Protein AF-A0AAW8PZC1-F1 (afdb_mono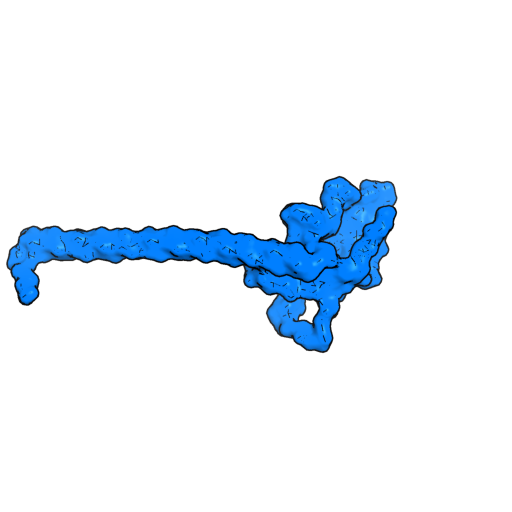mer_lite)

Radius of gyration: 24.62 Å; chains: 1; bounding box: 53×34×74 Å

Structure (mmCIF, N/CA/C/O backbone):
data_AF-A0AAW8PZC1-F1
#
_entry.id   AF-A0AAW8PZC1-F1
#
loop_
_atom_site.group_PDB
_atom_site.id
_atom_site.type_symbol
_atom_site.label_atom_id
_atom_site.label_alt_id
_atom_site.label_comp_id
_atom_site.label_asym_id
_atom_site.label_entity_id
_atom_site.label_seq_id
_atom_site.pdbx_PDB_ins_code
_atom_site.Cartn_x
_atom_site.Cartn_y
_atom_site.Cartn_z
_atom_site.occupancy
_atom_site.B_iso_or_equiv
_atom_site.auth_seq_id
_atom_site.auth_comp_id
_atom_site.auth_asym_id
_atom_site.auth_atom_id
_atom_site.pdbx_PDB_model_num
ATOM 1 N N . MET A 1 1 ? 16.272 10.140 -21.073 1.00 60.94 1 MET A N 1
ATOM 2 C CA . MET A 1 1 ? 16.091 9.868 -19.631 1.00 60.94 1 MET A CA 1
ATOM 3 C C . MET A 1 1 ? 16.457 8.409 -19.375 1.00 60.94 1 MET A C 1
ATOM 5 O O . MET A 1 1 ? 16.197 7.595 -20.254 1.00 60.94 1 MET A O 1
ATOM 9 N N . GLU A 1 2 ? 17.084 8.057 -18.250 1.00 77.19 2 GLU A N 1
ATOM 10 C CA . GLU A 1 2 ? 17.271 6.640 -17.892 1.00 77.19 2 GLU A CA 1
ATOM 11 C C . GLU A 1 2 ? 15.987 6.102 -17.247 1.00 77.19 2 GLU A C 1
ATOM 13 O O . GLU A 1 2 ? 15.506 6.646 -16.255 1.00 77.19 2 GLU A O 1
ATOM 18 N N . HIS A 1 3 ? 15.406 5.054 -17.833 1.00 85.69 3 HIS A N 1
ATOM 19 C CA . HIS A 1 3 ? 14.193 4.420 -17.316 1.00 85.69 3 HIS A CA 1
ATOM 20 C C . HIS A 1 3 ? 14.533 3.385 -16.234 1.00 85.69 3 HIS A C 1
ATOM 22 O O . HIS A 1 3 ? 15.474 2.607 -16.423 1.00 85.69 3 HIS A O 1
ATOM 28 N N . PRO A 1 4 ? 13.761 3.303 -15.132 1.00 87.56 4 PRO A N 1
ATOM 29 C CA . PRO A 1 4 ? 13.981 2.276 -14.122 1.00 87.56 4 PRO A CA 1
ATOM 30 C C . PRO A 1 4 ? 13.727 0.883 -14.705 1.00 87.56 4 PRO A C 1
ATOM 32 O O . PRO A 1 4 ? 12.793 0.676 -15.476 1.00 87.56 4 PRO A O 1
ATOM 35 N N . THR A 1 5 ? 14.548 -0.090 -14.318 1.00 91.69 5 THR A N 1
ATOM 36 C CA . THR A 1 5 ? 14.379 -1.503 -14.704 1.00 91.69 5 THR A CA 1
ATOM 37 C C . THR A 1 5 ? 13.591 -2.296 -13.666 1.00 91.69 5 THR A C 1
ATOM 39 O O . THR A 1 5 ? 12.873 -3.236 -14.008 1.00 91.69 5 THR A O 1
ATOM 42 N N . ILE A 1 6 ? 13.708 -1.909 -12.396 1.00 92.94 6 ILE A N 1
ATOM 43 C CA . ILE A 1 6 ? 13.010 -2.491 -11.251 1.00 92.94 6 ILE A CA 1
ATOM 44 C C . ILE A 1 6 ? 12.438 -1.341 -10.426 1.00 92.94 6 ILE A C 1
ATOM 46 O O . ILE A 1 6 ? 13.072 -0.297 -10.281 1.00 92.94 6 ILE A O 1
ATOM 50 N N . CYS A 1 7 ? 11.245 -1.543 -9.883 1.00 93.69 7 CYS A N 1
ATOM 51 C CA . CYS A 1 7 ? 10.641 -0.655 -8.900 1.00 93.69 7 CYS A CA 1
ATOM 52 C C . CYS A 1 7 ? 9.790 -1.466 -7.915 1.00 93.69 7 CYS A C 1
ATOM 54 O O . CYS A 1 7 ? 9.658 -2.687 -8.025 1.00 93.69 7 CYS A O 1
ATOM 56 N N . PHE A 1 8 ? 9.228 -0.791 -6.922 1.00 95.12 8 PHE A N 1
ATOM 57 C CA . PHE A 1 8 ? 8.433 -1.401 -5.864 1.00 95.12 8 PHE A CA 1
ATOM 58 C C . PHE A 1 8 ? 7.120 -0.639 -5.733 1.00 95.12 8 PHE A C 1
ATOM 60 O O . PHE A 1 8 ? 7.136 0.557 -5.452 1.00 95.12 8 PHE A O 1
ATOM 67 N N . ALA A 1 9 ? 5.990 -1.313 -5.933 1.00 94.00 9 ALA A N 1
ATOM 68 C CA . ALA A 1 9 ? 4.674 -0.729 -5.701 1.00 94.00 9 ALA A CA 1
ATOM 69 C C . ALA A 1 9 ? 4.218 -1.002 -4.267 1.00 94.00 9 ALA A C 1
ATOM 71 O O . ALA A 1 9 ? 4.340 -2.124 -3.774 1.00 94.00 9 ALA A O 1
ATOM 72 N N . VAL A 1 10 ? 3.659 0.008 -3.608 1.00 94.19 10 VAL A N 1
ATOM 73 C CA . VAL A 1 10 ? 3.018 -0.131 -2.298 1.00 94.19 10 VAL A CA 1
ATOM 74 C C . VAL A 1 10 ? 1.505 -0.130 -2.493 1.00 94.19 10 VAL A C 1
ATOM 76 O O . VAL A 1 10 ? 0.920 0.830 -2.988 1.00 94.19 10 VAL A O 1
ATOM 79 N N . THR A 1 11 ? 0.861 -1.235 -2.131 1.00 92.25 11 THR A N 1
ATOM 80 C CA . THR A 1 11 ? -0.598 -1.387 -2.230 1.00 92.25 11 THR A CA 1
ATOM 81 C C . THR A 1 11 ? -1.320 -0.513 -1.199 1.00 92.25 11 THR A C 1
ATOM 83 O O . THR A 1 11 ? -0.745 -0.115 -0.188 1.00 92.25 11 THR A O 1
ATOM 86 N N . GLN A 1 12 ? -2.629 -0.314 -1.377 1.00 87.75 12 GLN A N 1
ATOM 87 C CA . GLN A 1 12 ? -3.497 0.344 -0.384 1.00 87.75 12 GLN A CA 1
ATOM 88 C C . GLN A 1 12 ? -3.507 -0.345 0.998 1.00 87.75 12 GLN A C 1
ATOM 90 O O . GLN A 1 12 ? -3.834 0.274 2.008 1.00 87.75 12 GLN A O 1
ATOM 95 N N . HIS A 1 13 ? -3.149 -1.632 1.057 1.00 89.06 13 HIS A N 1
ATOM 96 C CA . HIS A 1 13 ? -3.029 -2.390 2.304 1.00 89.06 13 HIS A CA 1
ATOM 97 C C . HIS A 1 13 ? -1.587 -2.416 2.837 1.00 89.06 13 HIS A C 1
ATOM 99 O O . HIS A 1 13 ? -1.290 -3.169 3.761 1.00 89.06 13 HIS A O 1
ATOM 105 N N . ASN A 1 14 ? -0.706 -1.570 2.292 1.00 90.31 14 ASN A N 1
ATOM 106 C CA . ASN A 1 14 ? 0.698 -1.416 2.677 1.00 90.31 14 ASN A CA 1
ATOM 107 C C . ASN A 1 14 ? 1.568 -2.658 2.428 1.00 90.31 14 ASN A C 1
ATOM 109 O O . ASN A 1 14 ? 2.659 -2.775 2.982 1.00 90.31 14 ASN A O 1
ATOM 113 N N . GLU A 1 15 ? 1.113 -3.576 1.572 1.00 92.00 15 GLU A N 1
ATOM 114 C CA . GLU A 1 15 ? 1.971 -4.629 1.029 1.00 92.00 15 GLU A CA 1
ATOM 115 C C . GLU A 1 15 ? 2.856 -4.084 -0.089 1.00 92.00 15 GLU A C 1
ATOM 117 O O . GLU A 1 15 ? 2.398 -3.287 -0.909 1.00 92.00 15 GLU A O 1
ATOM 122 N N . ILE A 1 16 ? 4.101 -4.554 -0.139 1.00 94.56 16 ILE A N 1
ATOM 123 C CA . ILE A 1 16 ? 5.082 -4.171 -1.153 1.00 94.56 16 ILE A CA 1
ATOM 124 C C . ILE A 1 16 ? 5.121 -5.251 -2.234 1.00 94.56 16 ILE A C 1
ATOM 126 O O . ILE A 1 16 ? 5.371 -6.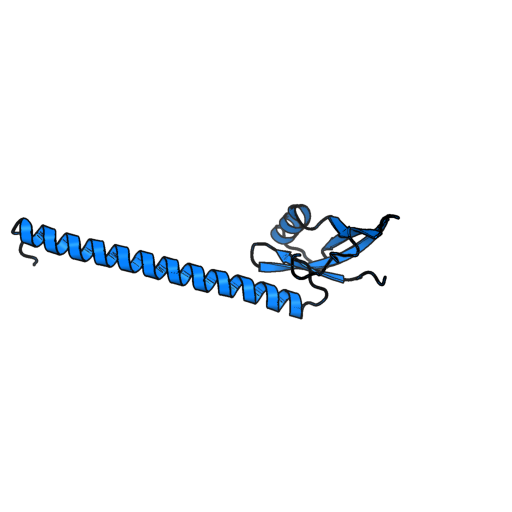421 -1.941 1.00 94.56 16 ILE A O 1
ATOM 130 N N . ILE A 1 17 ? 4.916 -4.851 -3.485 1.00 95.31 17 ILE A N 1
ATOM 131 C CA . ILE A 1 17 ? 5.019 -5.712 -4.661 1.00 95.31 17 ILE A CA 1
ATOM 132 C C . ILE A 1 17 ? 6.285 -5.314 -5.429 1.00 95.31 17 ILE A C 1
ATOM 134 O O . ILE A 1 17 ? 6.356 -4.188 -5.929 1.00 95.31 17 ILE A O 1
ATOM 138 N N . PRO A 1 18 ? 7.294 -6.196 -5.542 1.00 95.81 18 PRO A N 1
ATOM 139 C CA . PRO A 1 18 ? 8.435 -5.944 -6.411 1.00 95.81 18 PRO A CA 1
ATOM 140 C C . PRO A 1 18 ? 7.991 -6.056 -7.871 1.00 95.81 18 PRO A C 1
ATOM 142 O O . PRO A 1 18 ? 7.342 -7.030 -8.257 1.00 95.81 18 PRO A O 1
ATOM 145 N N . LEU A 1 19 ? 8.356 -5.074 -8.686 1.00 95.19 19 LEU A N 1
ATOM 146 C CA . LEU A 1 19 ? 7.975 -4.978 -10.089 1.00 95.19 19 LEU A CA 1
ATOM 147 C C . LEU A 1 19 ? 9.211 -4.868 -10.973 1.00 95.19 19 LEU A C 1
ATOM 149 O O . LEU A 1 19 ? 10.204 -4.229 -10.624 1.00 95.19 19 LEU A O 1
ATOM 153 N N . LYS A 1 20 ? 9.133 -5.488 -12.143 1.00 95.00 20 LYS A N 1
ATOM 154 C CA . LYS A 1 20 ? 10.118 -5.352 -13.211 1.00 95.00 20 LYS A CA 1
ATOM 155 C C . LYS A 1 20 ? 9.472 -4.613 -14.370 1.00 95.00 20 LYS A C 1
ATOM 157 O O . LYS A 1 20 ? 8.371 -4.969 -14.778 1.00 95.00 20 LYS A O 1
ATOM 162 N N . VAL A 1 21 ? 10.162 -3.621 -14.919 1.00 92.38 21 VAL A N 1
ATOM 163 C CA . VAL A 1 21 ? 9.734 -2.958 -16.152 1.00 92.38 21 VAL A CA 1
ATOM 164 C C . VAL A 1 21 ? 10.024 -3.885 -17.323 1.00 92.38 21 VAL A C 1
ATOM 166 O O . VAL A 1 21 ? 11.169 -4.277 -17.556 1.00 92.38 21 VAL A O 1
ATOM 169 N N . THR A 1 22 ? 8.980 -4.253 -18.056 1.00 93.25 22 THR A N 1
ATOM 170 C CA . THR A 1 22 ? 9.082 -5.137 -19.225 1.00 93.25 22 THR A CA 1
ATOM 171 C C . THR A 1 22 ? 9.030 -4.371 -20.530 1.00 93.25 22 THR A C 1
ATOM 173 O O . THR A 1 22 ? 9.655 -4.773 -21.512 1.00 93.25 22 THR A O 1
ATOM 176 N N . LYS A 1 23 ? 8.321 -3.242 -20.543 1.00 91.69 23 LYS A N 1
ATOM 177 C CA . LYS A 1 23 ? 8.213 -2.381 -21.713 1.00 91.69 23 LYS A CA 1
ATOM 178 C C . LYS A 1 23 ? 8.113 -0.925 -21.298 1.00 91.69 23 LYS A C 1
ATOM 180 O O . LYS A 1 23 ? 7.373 -0.579 -20.382 1.00 91.69 23 LYS A O 1
ATOM 185 N N . VAL A 1 24 ? 8.812 -0.079 -22.043 1.00 91.12 24 VAL A N 1
ATOM 186 C CA . VAL A 1 24 ? 8.649 1.371 -22.006 1.00 91.12 24 VAL A CA 1
ATOM 187 C C . VAL A 1 24 ? 8.226 1.816 -23.396 1.00 91.12 24 VAL A C 1
ATOM 189 O O . VAL A 1 24 ? 8.836 1.426 -24.393 1.00 91.12 24 VAL A O 1
ATOM 192 N N . LYS A 1 25 ? 7.151 2.596 -23.477 1.00 90.81 25 LYS A N 1
ATOM 193 C CA . LYS A 1 25 ? 6.738 3.271 -24.704 1.00 90.81 25 LYS A CA 1
ATOM 194 C C . LYS A 1 25 ? 6.891 4.771 -24.508 1.00 90.81 25 LYS A C 1
ATOM 196 O O . LYS A 1 25 ? 6.192 5.346 -23.679 1.00 90.81 25 LYS A O 1
ATOM 201 N N . ASP A 1 26 ? 7.789 5.355 -25.288 1.00 88.38 26 ASP A N 1
ATOM 202 C CA . ASP A 1 26 ? 8.042 6.789 -25.343 1.00 88.38 26 ASP A CA 1
ATOM 203 C C . ASP A 1 26 ? 7.076 7.453 -26.337 1.00 88.38 26 ASP A C 1
ATOM 205 O O . ASP A 1 26 ? 6.882 6.973 -27.463 1.00 88.38 26 ASP A O 1
ATOM 209 N N . TYR A 1 27 ? 6.420 8.515 -25.889 1.00 85.94 27 TYR A N 1
ATOM 210 C CA . TYR A 1 27 ? 5.529 9.342 -26.683 1.00 85.94 27 TYR A CA 1
ATOM 211 C C . TYR A 1 27 ? 6.206 10.691 -26.916 1.00 85.94 27 TYR A C 1
ATOM 213 O O . TYR A 1 27 ? 6.756 11.287 -25.996 1.00 85.94 27 TYR A O 1
ATOM 221 N N . LYS A 1 28 ? 6.090 11.204 -28.147 1.00 77.25 28 LYS A N 1
ATOM 222 C CA . LYS A 1 28 ? 6.753 12.433 -28.630 1.00 77.25 28 LYS A CA 1
ATOM 223 C C . LYS A 1 28 ? 6.489 13.691 -27.788 1.00 77.25 28 LYS A C 1
ATOM 225 O O . LYS A 1 28 ? 7.194 14.677 -27.957 1.00 77.25 28 LYS A O 1
ATOM 230 N N . ASP A 1 29 ? 5.511 13.633 -26.895 1.00 81.75 29 ASP A N 1
ATOM 231 C CA . ASP A 1 29 ? 5.025 14.735 -26.073 1.00 81.75 29 ASP A CA 1
ATOM 232 C C . ASP A 1 29 ? 5.671 14.736 -24.668 1.00 81.75 29 ASP A C 1
ATOM 234 O O . ASP A 1 29 ? 5.141 15.351 -23.747 1.00 81.75 29 ASP A O 1
ATOM 238 N N . GLY A 1 30 ? 6.771 13.996 -24.465 1.00 80.88 30 GLY A N 1
ATOM 239 C CA . GLY A 1 30 ? 7.434 13.874 -23.158 1.00 80.88 30 GLY A CA 1
ATOM 240 C C . GLY A 1 30 ? 6.657 12.992 -22.177 1.00 80.88 30 GLY A C 1
ATOM 241 O O . GLY A 1 30 ? 6.669 13.219 -20.969 1.00 80.88 30 GLY A O 1
ATOM 242 N N . CYS A 1 31 ? 5.925 12.001 -22.692 1.00 87.25 31 CYS A N 1
ATOM 243 C CA . CYS A 1 31 ? 5.154 11.065 -21.880 1.00 87.25 31 CYS A CA 1
ATOM 244 C C . CYS A 1 31 ? 5.640 9.632 -22.080 1.00 87.25 31 CYS A C 1
ATOM 246 O O . CYS A 1 31 ? 6.032 9.231 -23.173 1.00 87.25 31 CYS A O 1
ATOM 248 N N . TYR A 1 32 ? 5.533 8.824 -21.032 1.00 89.38 32 TYR A N 1
ATOM 249 C CA . TYR A 1 32 ? 6.003 7.449 -21.007 1.00 89.38 32 TYR A CA 1
ATOM 250 C C . TYR A 1 32 ? 4.890 6.520 -20.530 1.00 89.38 32 TYR A C 1
ATOM 252 O O . TYR A 1 32 ? 4.218 6.787 -19.533 1.00 89.38 32 TYR A O 1
ATOM 260 N N . ARG A 1 33 ? 4.718 5.383 -21.210 1.00 90.62 33 ARG A N 1
ATOM 261 C CA . ARG A 1 33 ? 3.913 4.267 -20.695 1.00 90.62 33 ARG A CA 1
ATOM 262 C C . ARG A 1 33 ? 4.824 3.125 -20.296 1.00 90.62 33 ARG A C 1
ATOM 264 O O . ARG A 1 33 ? 5.531 2.576 -21.141 1.00 90.62 33 ARG A O 1
ATOM 271 N N . TYR A 1 34 ? 4.750 2.754 -19.030 1.00 90.69 34 TYR A N 1
ATOM 272 C CA . TYR A 1 34 ? 5.432 1.604 -18.470 1.00 90.69 34 TYR A CA 1
ATOM 273 C C . TYR A 1 34 ? 4.470 0.421 -18.403 1.00 90.69 34 TYR A C 1
ATOM 275 O O . TYR A 1 34 ? 3.316 0.565 -17.992 1.00 90.69 34 TYR A O 1
ATOM 283 N N . THR A 1 35 ? 4.963 -0.741 -18.811 1.00 92.38 35 THR A N 1
ATOM 284 C CA . THR A 1 35 ? 4.348 -2.041 -18.539 1.00 92.38 35 THR A CA 1
ATOM 285 C C . THR A 1 35 ? 5.253 -2.790 -17.581 1.00 92.38 35 THR A C 1
ATOM 287 O O . THR A 1 35 ? 6.483 -2.769 -17.731 1.00 92.38 35 THR A O 1
ATOM 290 N N . PHE A 1 36 ? 4.638 -3.437 -16.602 1.00 94.19 36 PHE A N 1
ATOM 291 C CA . PHE A 1 36 ? 5.347 -4.125 -15.539 1.00 94.19 36 PHE A CA 1
ATOM 292 C C . PHE A 1 36 ? 5.099 -5.632 -15.595 1.00 94.19 36 PHE A C 1
ATOM 294 O O . PHE A 1 36 ? 4.323 -6.121 -16.409 1.00 94.19 36 PHE A O 1
ATOM 301 N N . GLU A 1 37 ? 5.800 -6.359 -14.734 1.00 94.62 37 GLU A N 1
ATOM 302 C CA . GLU A 1 37 ? 5.493 -7.720 -14.299 1.00 94.62 37 GLU A CA 1
ATOM 303 C C . GLU A 1 37 ? 5.888 -7.852 -12.823 1.00 94.62 37 GLU A C 1
ATOM 305 O O . GLU A 1 37 ? 6.811 -7.176 -12.354 1.00 94.62 37 GLU A O 1
ATOM 310 N N . ILE A 1 38 ? 5.229 -8.747 -12.082 1.00 95.56 38 ILE A N 1
ATOM 311 C CA . ILE A 1 38 ? 5.616 -9.031 -10.696 1.00 95.56 38 ILE A CA 1
ATOM 312 C C . ILE A 1 38 ? 6.976 -9.736 -10.677 1.00 95.56 38 ILE A C 1
ATOM 314 O O . ILE A 1 38 ? 7.123 -10.860 -11.154 1.00 95.56 38 ILE A O 1
ATOM 318 N N . ASN A 1 39 ? 7.958 -9.108 -10.035 1.00 95.44 39 ASN A N 1
ATOM 319 C CA . ASN A 1 39 ? 9.303 -9.640 -9.853 1.00 95.44 39 ASN A CA 1
ATOM 320 C C . ASN A 1 39 ? 9.408 -10.453 -8.549 1.00 95.44 39 ASN A C 1
ATOM 322 O O . ASN A 1 39 ? 10.160 -10.112 -7.636 1.00 95.44 39 ASN A O 1
ATOM 326 N N . HIS A 1 40 ? 8.603 -11.513 -8.434 1.00 92.81 40 HIS A N 1
ATOM 327 C CA . HIS A 1 40 ? 8.583 -12.405 -7.273 1.00 92.81 40 HIS A CA 1
ATOM 328 C C . HIS A 1 40 ? 8.446 -13.863 -7.727 1.00 92.81 40 HIS A C 1
ATOM 330 O O . HIS A 1 40 ? 7.607 -14.173 -8.566 1.00 92.81 40 HIS A O 1
ATOM 336 N N . SER A 1 41 ? 9.233 -14.781 -7.156 1.00 91.81 41 SER A N 1
ATOM 337 C CA . SER A 1 41 ? 9.295 -16.185 -7.609 1.00 91.81 41 SER A CA 1
ATOM 338 C C . SER A 1 41 ? 8.010 -16.980 -7.350 1.00 91.81 41 SER A C 1
ATOM 340 O O . SER A 1 41 ? 7.687 -17.909 -8.088 1.00 91.81 41 SER A O 1
ATOM 342 N N . LYS A 1 42 ? 7.267 -16.626 -6.297 1.00 93.19 42 LYS A N 1
ATOM 343 C CA . LYS A 1 42 ? 5.980 -17.242 -5.928 1.00 93.19 42 LYS A CA 1
ATOM 344 C C . LYS A 1 42 ? 4.974 -16.166 -5.509 1.00 93.19 42 LYS A C 1
ATOM 346 O O . LYS A 1 42 ? 4.767 -15.974 -4.313 1.00 93.19 42 LYS A O 1
ATOM 351 N N . PRO A 1 43 ? 4.439 -15.368 -6.448 1.00 92.00 43 PRO A N 1
ATOM 352 C CA . PRO A 1 43 ? 3.558 -14.257 -6.106 1.00 92.00 43 PRO A CA 1
ATOM 353 C C . PRO A 1 43 ? 2.247 -14.788 -5.521 1.00 92.00 43 PRO A C 1
ATOM 355 O O . PRO A 1 43 ? 1.645 -15.720 -6.069 1.00 92.00 43 PRO A O 1
ATOM 358 N N . SER A 1 44 ? 1.811 -14.207 -4.402 1.00 91.75 44 SER A N 1
ATOM 359 C CA . SER A 1 44 ? 0.555 -14.597 -3.761 1.00 91.75 44 SER A CA 1
ATOM 360 C C . SER A 1 44 ? -0.641 -14.247 -4.654 1.00 91.75 44 SER A C 1
ATOM 362 O O . SER A 1 44 ? -0.563 -13.371 -5.518 1.00 91.75 44 SER A O 1
ATOM 364 N N . ARG A 1 45 ? -1.785 -14.912 -4.442 1.00 93.00 45 ARG A N 1
ATOM 365 C CA . ARG A 1 45 ? -3.027 -14.572 -5.161 1.00 93.00 45 ARG A CA 1
ATOM 366 C C . ARG A 1 45 ? -3.426 -13.114 -4.931 1.00 93.00 45 ARG A C 1
ATOM 368 O O . ARG A 1 45 ? -3.866 -12.445 -5.854 1.00 93.00 45 ARG A O 1
ATOM 375 N N . TYR A 1 46 ? -3.241 -12.629 -3.709 1.00 90.38 46 TYR A N 1
ATOM 376 C CA . TYR A 1 46 ? -3.537 -11.249 -3.362 1.00 90.38 46 TYR A CA 1
ATOM 377 C C . TYR A 1 46 ? -2.629 -10.259 -4.116 1.00 90.38 46 TYR A C 1
ATOM 379 O O . TYR A 1 46 ? -3.144 -9.317 -4.713 1.00 90.38 46 TYR A O 1
ATOM 387 N N . MET A 1 47 ? -1.315 -10.519 -4.188 1.00 91.62 47 MET A N 1
ATOM 388 C CA . MET A 1 47 ? -0.377 -9.696 -4.967 1.00 91.62 47 MET A CA 1
ATOM 389 C C . MET A 1 47 ? -0.782 -9.603 -6.439 1.00 91.62 47 MET A C 1
ATOM 391 O O . MET A 1 47 ? -0.790 -8.509 -6.992 1.00 91.62 47 MET A O 1
ATOM 395 N N . LYS A 1 48 ? -1.159 -10.732 -7.056 1.00 93.00 48 LYS A N 1
ATOM 396 C CA . LYS A 1 48 ? -1.632 -10.765 -8.451 1.00 93.00 48 LYS A CA 1
ATOM 397 C C . LYS A 1 48 ? -2.865 -9.890 -8.653 1.00 93.00 48 LYS A C 1
ATOM 399 O O . LYS A 1 48 ? -2.858 -9.028 -9.519 1.00 93.00 48 LYS A O 1
ATOM 404 N N . ASN A 1 49 ? -3.864 -10.040 -7.786 1.00 92.12 49 ASN A N 1
ATOM 405 C CA . ASN A 1 49 ? -5.092 -9.254 -7.874 1.00 92.12 49 ASN A CA 1
ATOM 406 C C . ASN A 1 49 ? -4.830 -7.744 -7.713 1.00 92.12 49 ASN A C 1
ATOM 408 O O . ASN A 1 49 ? -5.429 -6.941 -8.418 1.00 92.12 49 ASN A O 1
ATOM 412 N N . GLN A 1 50 ? -3.962 -7.340 -6.775 1.00 90.88 50 GLN A N 1
ATOM 413 C CA . GLN A 1 50 ? -3.623 -5.920 -6.598 1.00 90.88 50 GLN A CA 1
ATOM 414 C C . GLN A 1 50 ? -2.814 -5.376 -7.779 1.00 90.88 50 GLN A C 1
ATOM 416 O O . GLN A 1 50 ? -3.026 -4.241 -8.193 1.00 90.88 50 GLN A O 1
ATOM 421 N N . TYR A 1 51 ? -1.900 -6.184 -8.316 1.00 90.56 51 TYR A N 1
ATOM 422 C CA . TYR A 1 51 ? -1.124 -5.848 -9.500 1.00 90.56 51 TYR A CA 1
ATOM 423 C C . TYR A 1 51 ? -2.020 -5.595 -10.717 1.00 90.56 51 TYR A C 1
ATOM 425 O O . TYR A 1 51 ? -1.951 -4.513 -11.292 1.00 90.56 51 TYR A O 1
ATOM 433 N N . GLU A 1 52 ? -2.904 -6.537 -11.048 1.00 89.75 52 GLU A N 1
ATOM 434 C CA . GLU A 1 52 ? -3.831 -6.431 -12.185 1.00 89.75 52 GLU A CA 1
ATOM 435 C C . GLU A 1 52 ? -4.770 -5.223 -12.048 1.00 89.75 52 GLU A C 1
ATOM 437 O O . GLU A 1 52 ? -5.037 -4.521 -13.015 1.00 89.75 52 GLU A O 1
ATOM 442 N N . ALA A 1 53 ? -5.248 -4.937 -10.834 1.00 85.06 53 ALA A N 1
ATOM 443 C CA . ALA A 1 53 ? -6.199 -3.852 -10.619 1.00 85.06 53 ALA A CA 1
ATOM 444 C C . ALA A 1 53 ? -5.575 -2.445 -10.681 1.00 85.06 53 ALA A C 1
ATOM 446 O O . ALA A 1 53 ? -6.278 -1.492 -11.013 1.00 85.06 53 ALA A O 1
ATOM 447 N N . PHE A 1 54 ? -4.296 -2.288 -10.314 1.00 82.12 54 PHE A N 1
ATOM 448 C CA . PHE A 1 54 ? -3.730 -0.959 -10.035 1.00 82.12 54 PHE A CA 1
ATOM 449 C C . PHE A 1 54 ? -2.350 -0.680 -10.640 1.00 82.12 54 PHE A C 1
ATOM 451 O O . PHE A 1 54 ? -1.953 0.486 -10.697 1.00 82.12 54 PHE A O 1
ATOM 458 N N . PHE A 1 55 ? -1.598 -1.707 -11.044 1.00 84.00 55 PHE A N 1
ATOM 459 C CA . PHE A 1 55 ? -0.168 -1.577 -11.349 1.00 84.00 55 PHE A CA 1
ATOM 460 C C . PHE A 1 55 ? 0.273 -2.240 -12.660 1.00 84.00 55 PHE A C 1
ATOM 462 O O . PHE A 1 55 ? 1.462 -2.184 -12.965 1.00 84.00 55 PHE A O 1
ATOM 469 N N . GLU A 1 56 ? -0.632 -2.862 -13.422 1.00 83.19 56 GLU A N 1
ATOM 470 C CA . GLU A 1 56 ? -0.291 -3.563 -14.669 1.00 83.19 56 GLU A CA 1
ATOM 471 C C . GLU A 1 56 ? 0.315 -2.622 -15.721 1.00 83.19 56 GLU A C 1
ATOM 473 O O . GLU A 1 56 ? 1.335 -2.932 -16.351 1.00 83.19 56 GLU A O 1
ATOM 478 N N . ASP A 1 57 ? -0.263 -1.431 -15.859 1.00 85.12 57 ASP A N 1
ATOM 479 C CA . ASP A 1 57 ? 0.264 -0.374 -16.700 1.00 85.12 57 ASP A CA 1
ATOM 480 C C . ASP A 1 57 ? 0.232 0.993 -16.011 1.00 85.12 57 ASP A C 1
ATOM 482 O O . ASP A 1 57 ? -0.612 1.301 -15.168 1.00 85.12 57 ASP A O 1
ATOM 486 N N . LYS A 1 58 ? 1.205 1.839 -16.356 1.00 87.19 58 LYS A N 1
ATOM 487 C CA . LYS A 1 58 ? 1.263 3.201 -15.827 1.00 87.19 58 LYS A CA 1
ATOM 488 C C . LYS A 1 58 ? 1.698 4.184 -16.894 1.00 87.19 58 LYS A C 1
ATOM 490 O O . LYS A 1 58 ? 2.766 4.045 -17.487 1.00 87.19 58 LYS A O 1
ATOM 495 N N . PHE A 1 59 ? 0.861 5.188 -17.119 1.00 88.56 59 PHE A N 1
ATOM 496 C CA . PHE A 1 59 ? 1.178 6.343 -17.947 1.00 88.56 59 PHE A CA 1
ATOM 497 C C . PHE A 1 59 ? 1.652 7.490 -17.055 1.00 88.56 59 PHE A C 1
ATOM 499 O O . PHE A 1 59 ? 1.001 7.784 -16.050 1.00 88.56 59 PHE A O 1
ATOM 506 N N . VAL A 1 60 ? 2.775 8.108 -17.411 1.00 87.31 60 VAL A N 1
ATOM 507 C CA . VAL A 1 60 ? 3.373 9.233 -16.682 1.00 87.31 60 VAL A CA 1
ATOM 508 C C . VAL A 1 60 ? 3.940 10.263 -17.650 1.00 87.31 60 VAL A C 1
ATOM 510 O O . VAL A 1 60 ? 4.340 9.911 -18.760 1.00 87.31 60 VAL A O 1
ATOM 513 N N . SER A 1 61 ? 3.978 11.524 -17.237 1.00 86.69 61 SER A N 1
ATOM 514 C CA . SER A 1 61 ? 4.670 12.589 -17.964 1.00 86.69 61 SER A CA 1
ATOM 515 C C . SER A 1 61 ? 6.099 12.755 -17.444 1.00 86.69 61 SER A C 1
ATOM 517 O O . SER A 1 61 ? 6.468 12.209 -16.404 1.00 86.69 61 SER A O 1
ATOM 519 N N . GLU A 1 62 ? 6.914 13.519 -18.161 1.00 83.25 62 GLU A N 1
ATOM 520 C CA . GLU A 1 62 ? 8.251 13.913 -17.711 1.00 83.25 62 GLU A CA 1
ATOM 521 C C . GLU A 1 62 ? 8.211 14.765 -16.429 1.00 83.25 62 GLU A C 1
ATOM 523 O O . GLU A 1 62 ? 9.072 14.611 -15.565 1.00 83.25 62 GLU A O 1
ATOM 528 N N . GLU A 1 63 ? 7.179 15.599 -16.262 1.00 84.12 63 GLU A N 1
ATOM 529 C CA . GLU A 1 63 ? 6.982 16.454 -15.078 1.00 84.12 63 GLU A CA 1
ATOM 530 C C . GLU A 1 63 ? 6.551 15.677 -13.821 1.00 84.12 63 GLU A C 1
ATOM 532 O O . GLU A 1 63 ? 6.803 16.123 -12.704 1.00 84.12 63 GLU A O 1
ATOM 537 N N . ALA A 1 64 ? 5.912 14.515 -13.992 1.00 81.31 64 ALA A N 1
ATOM 538 C CA . ALA A 1 64 ? 5.410 13.668 -12.911 1.00 81.31 64 ALA A CA 1
ATOM 539 C C . ALA A 1 64 ? 5.961 12.241 -13.075 1.00 81.31 64 ALA A C 1
ATOM 541 O O . ALA A 1 64 ? 5.269 11.365 -13.606 1.00 81.31 64 ALA A O 1
ATOM 542 N N . PRO A 1 65 ? 7.229 11.999 -12.695 1.00 82.31 65 PRO A N 1
ATOM 543 C CA . PRO A 1 65 ? 7.904 10.739 -12.968 1.00 82.31 65 PRO A CA 1
ATOM 544 C C . PRO A 1 65 ? 7.248 9.565 -12.234 1.00 82.31 65 PRO A C 1
ATOM 546 O O . PRO A 1 65 ? 6.609 9.718 -11.198 1.00 82.31 65 PRO A O 1
ATOM 549 N N . LEU A 1 66 ? 7.483 8.349 -12.741 1.00 84.75 66 LEU A N 1
ATOM 550 C CA . LEU A 1 66 ? 6.899 7.106 -12.219 1.00 84.75 66 LEU A CA 1
ATOM 551 C C . LEU A 1 66 ? 7.008 6.930 -10.699 1.00 84.75 66 LEU A C 1
ATOM 553 O O . LEU A 1 66 ? 6.124 6.313 -10.116 1.00 84.75 66 LEU A O 1
ATOM 557 N N . CYS A 1 67 ? 8.082 7.423 -10.087 1.00 83.88 67 CYS A N 1
ATOM 558 C CA . CYS A 1 67 ? 8.374 7.265 -8.664 1.00 83.88 67 CYS A CA 1
ATOM 559 C C . CYS A 1 67 ? 8.405 8.607 -7.919 1.00 83.88 67 CYS A C 1
ATOM 561 O O . CYS A 1 67 ? 9.232 8.797 -7.028 1.00 83.88 67 CYS A O 1
ATOM 563 N N . ASP A 1 68 ? 7.544 9.546 -8.309 1.00 84.06 68 ASP A N 1
ATOM 564 C CA . ASP A 1 68 ? 7.328 10.781 -7.557 1.00 84.06 68 ASP A CA 1
ATOM 565 C C . ASP A 1 68 ? 6.699 10.529 -6.164 1.00 84.06 68 ASP A C 1
ATOM 567 O O . ASP A 1 68 ? 6.393 9.404 -5.753 1.00 84.06 68 ASP A O 1
ATOM 571 N N . GLU A 1 69 ? 6.492 11.603 -5.404 1.00 80.62 69 GLU A N 1
ATOM 572 C CA . GLU A 1 69 ? 5.913 11.515 -4.062 1.00 80.62 69 GLU A CA 1
ATOM 573 C C . GLU A 1 69 ? 4.412 11.168 -4.040 1.00 80.62 69 GLU A C 1
ATOM 575 O O . GLU A 1 69 ? 3.923 10.660 -3.025 1.00 80.62 69 GLU A O 1
ATOM 580 N N . PHE A 1 70 ? 3.696 11.397 -5.146 1.00 82.19 70 PHE A N 1
ATOM 581 C CA . PHE A 1 70 ? 2.242 11.227 -5.266 1.00 82.19 70 PHE A CA 1
ATOM 582 C C . PHE A 1 70 ? 1.838 9.838 -5.765 1.00 82.19 70 PHE A C 1
ATOM 584 O O . PHE A 1 70 ? 0.681 9.429 -5.642 1.00 82.19 70 PHE A O 1
ATOM 591 N N . THR A 1 71 ? 2.785 9.096 -6.323 1.00 85.81 71 THR A N 1
ATOM 592 C CA . THR A 1 71 ? 2.588 7.734 -6.798 1.00 85.81 71 THR A CA 1
ATOM 593 C C . THR A 1 71 ? 2.922 6.703 -5.716 1.00 85.81 71 THR A C 1
ATOM 595 O O . THR A 1 71 ? 3.693 6.968 -4.791 1.00 85.81 71 THR A O 1
ATOM 598 N N . PRO A 1 72 ? 2.369 5.482 -5.822 1.00 89.81 72 PRO A N 1
ATOM 599 C CA . PRO A 1 72 ? 2.689 4.374 -4.922 1.00 89.81 72 PRO A CA 1
ATOM 600 C C . PRO A 1 72 ? 3.974 3.613 -5.303 1.00 89.81 72 PRO A C 1
ATOM 602 O O . PRO A 1 72 ? 4.258 2.580 -4.699 1.00 89.81 72 PRO A O 1
ATOM 605 N N . PHE A 1 73 ? 4.736 4.065 -6.305 1.00 92.06 73 PHE A N 1
ATOM 606 C CA . PHE A 1 73 ? 5.939 3.377 -6.784 1.00 92.06 73 PHE A CA 1
ATOM 607 C C . PHE A 1 73 ? 7.208 3.979 -6.182 1.00 92.06 73 PHE A C 1
ATOM 609 O O . PHE A 1 73 ? 7.338 5.197 -6.075 1.00 92.06 73 PHE A O 1
ATOM 616 N N . ARG A 1 74 ? 8.179 3.138 -5.829 1.00 93.62 74 ARG A N 1
ATOM 617 C CA . ARG A 1 74 ? 9.494 3.550 -5.322 1.00 93.62 74 ARG A CA 1
ATOM 618 C C . ARG A 1 74 ? 10.620 2.859 -6.079 1.00 93.62 74 ARG A C 1
ATOM 620 O O . ARG A 1 74 ? 10.455 1.725 -6.533 1.00 93.62 74 ARG A O 1
ATOM 627 N N . LEU A 1 75 ? 11.755 3.543 -6.218 1.00 92.38 75 LEU A N 1
ATOM 628 C CA . LEU A 1 75 ? 12.922 3.020 -6.936 1.00 92.38 75 LEU A CA 1
ATOM 629 C C . LEU A 1 75 ? 13.661 1.980 -6.095 1.00 92.38 75 LEU A C 1
ATOM 631 O O . LEU A 1 75 ? 14.207 1.016 -6.633 1.00 92.38 75 LEU A O 1
ATOM 635 N N . THR A 1 76 ? 13.643 2.142 -4.772 1.00 93.62 76 THR A N 1
ATOM 636 C CA . THR A 1 76 ? 14.318 1.235 -3.843 1.00 93.62 76 THR A CA 1
ATOM 637 C C . THR A 1 76 ? 13.346 0.542 -2.892 1.00 93.62 76 THR A C 1
ATOM 639 O O . THR A 1 76 ? 12.276 1.051 -2.551 1.00 93.62 76 THR A O 1
ATOM 642 N N . LEU A 1 77 ? 13.755 -0.632 -2.404 1.00 94.81 77 LEU A N 1
ATOM 643 C CA . LEU A 1 77 ? 13.004 -1.363 -1.385 1.00 94.81 77 LEU A CA 1
ATOM 644 C C . LEU A 1 77 ? 12.901 -0.560 -0.079 1.00 94.81 77 LEU A C 1
ATOM 646 O O . LEU A 1 77 ? 11.863 -0.589 0.575 1.00 94.81 77 LEU A O 1
ATOM 650 N N . ASN A 1 78 ? 13.954 0.172 0.293 1.00 96.75 78 ASN A N 1
ATOM 651 C CA . ASN A 1 78 ? 13.968 0.967 1.521 1.00 96.75 78 ASN A CA 1
ATOM 652 C C . ASN A 1 78 ? 12.917 2.078 1.482 1.00 96.75 78 ASN A C 1
ATOM 654 O O . ASN A 1 78 ? 12.136 2.196 2.421 1.00 96.75 78 ASN A O 1
ATOM 658 N N . GLU A 1 79 ? 12.827 2.820 0.379 1.00 94.69 79 GLU A N 1
ATOM 659 C CA . GLU A 1 79 ? 11.794 3.846 0.198 1.00 94.69 79 GLU A CA 1
ATOM 660 C C . GLU A 1 79 ? 10.378 3.248 0.242 1.00 94.69 79 GLU A C 1
ATOM 662 O O . GLU A 1 79 ? 9.467 3.836 0.829 1.00 94.69 79 GLU A O 1
ATOM 667 N N . ALA A 1 80 ? 10.175 2.060 -0.344 1.00 95.19 80 ALA A N 1
ATOM 668 C CA . ALA A 1 80 ? 8.891 1.360 -0.275 1.00 95.19 80 ALA A CA 1
ATOM 669 C C . ALA A 1 80 ? 8.539 0.948 1.165 1.00 95.19 80 ALA A C 1
ATOM 671 O O . ALA A 1 80 ? 7.397 1.113 1.598 1.00 95.19 80 ALA A O 1
ATOM 672 N N . ILE A 1 81 ? 9.523 0.460 1.928 1.00 96.69 81 ILE A N 1
ATOM 673 C CA . ILE A 1 81 ? 9.373 0.128 3.352 1.00 96.69 81 ILE A CA 1
ATOM 674 C C . ILE A 1 81 ? 9.035 1.377 4.168 1.00 96.69 81 ILE A C 1
ATOM 676 O O . ILE A 1 81 ? 8.163 1.323 5.037 1.00 96.69 81 ILE A O 1
ATOM 680 N N . GLU A 1 82 ? 9.712 2.496 3.919 1.00 95.69 82 GLU A N 1
ATOM 681 C CA . GLU A 1 82 ? 9.445 3.757 4.609 1.00 95.69 82 GLU A CA 1
ATOM 682 C C . GLU A 1 82 ? 8.035 4.272 4.325 1.00 95.69 82 GLU A C 1
ATOM 684 O O . GLU A 1 82 ? 7.329 4.651 5.265 1.00 95.69 82 GLU A O 1
ATOM 689 N N . LEU A 1 83 ? 7.584 4.207 3.068 1.00 94.62 83 LEU A N 1
ATOM 690 C CA . LEU A 1 83 ? 6.216 4.563 2.698 1.00 94.62 83 LEU A CA 1
ATOM 691 C C . LEU A 1 83 ? 5.191 3.664 3.402 1.00 94.62 83 LEU A C 1
ATOM 693 O O . LEU A 1 83 ? 4.289 4.172 4.067 1.00 94.62 83 LEU A O 1
ATOM 697 N N . ALA A 1 84 ? 5.359 2.341 3.327 1.00 95.44 84 ALA A N 1
ATOM 698 C CA . ALA A 1 84 ? 4.456 1.391 3.977 1.00 95.44 84 ALA A CA 1
ATOM 699 C C . ALA A 1 84 ? 4.379 1.629 5.497 1.00 95.44 84 ALA A C 1
ATOM 701 O O . ALA A 1 84 ? 3.293 1.663 6.078 1.00 95.44 84 AL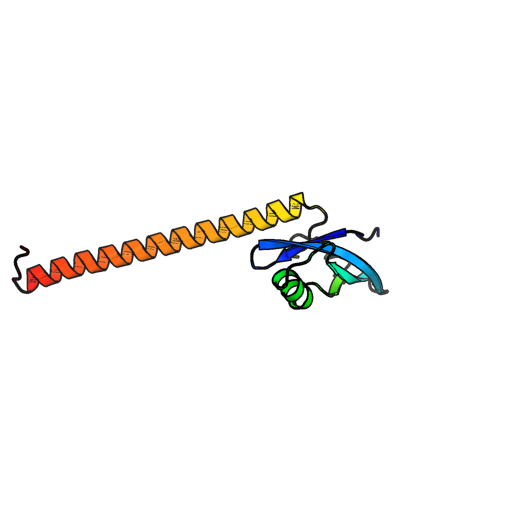A A O 1
ATOM 702 N N . LYS A 1 85 ? 5.523 1.874 6.152 1.00 96.12 85 LYS A N 1
ATOM 703 C CA . LYS A 1 85 ? 5.576 2.220 7.583 1.00 96.12 85 LYS A CA 1
ATOM 704 C C . LYS A 1 85 ? 4.872 3.541 7.886 1.00 96.12 85 LYS A C 1
ATOM 706 O O . LYS A 1 85 ? 4.184 3.631 8.902 1.00 96.12 85 LYS A O 1
ATOM 711 N N . LYS A 1 86 ? 5.049 4.564 7.047 1.00 94.62 86 LYS A N 1
ATOM 712 C CA . LYS A 1 86 ? 4.397 5.873 7.209 1.00 94.62 86 LYS A CA 1
ATOM 713 C C . LYS A 1 86 ? 2.875 5.729 7.183 1.00 94.62 86 LYS A C 1
ATOM 715 O O . LYS A 1 86 ? 2.206 6.251 8.073 1.00 94.62 86 LYS A O 1
ATOM 720 N N . GLU A 1 87 ? 2.340 4.989 6.218 1.00 93.75 87 GLU A N 1
ATOM 721 C CA . GLU A 1 87 ? 0.895 4.766 6.092 1.00 93.75 87 GLU A CA 1
ATOM 722 C C . GLU A 1 87 ? 0.336 3.888 7.221 1.00 93.75 87 GLU A C 1
ATOM 724 O O . GLU A 1 87 ? -0.718 4.195 7.784 1.00 93.75 87 GLU A O 1
ATOM 729 N N . LEU A 1 88 ? 1.074 2.860 7.653 1.00 94.81 88 LEU A N 1
ATOM 730 C CA . LEU A 1 88 ? 0.696 2.057 8.822 1.00 94.81 88 LEU A CA 1
ATOM 731 C C . LEU A 1 88 ? 0.649 2.887 10.111 1.00 94.81 88 LEU A C 1
ATOM 733 O O . LEU A 1 88 ? -0.310 2.759 10.869 1.00 94.81 88 LEU A O 1
ATOM 737 N N . LYS A 1 89 ? 1.616 3.784 10.337 1.00 95.75 89 LYS A N 1
ATOM 738 C CA . LYS A 1 89 ? 1.613 4.695 11.497 1.00 95.75 89 LYS A CA 1
ATOM 739 C C . LYS A 1 89 ? 0.439 5.674 1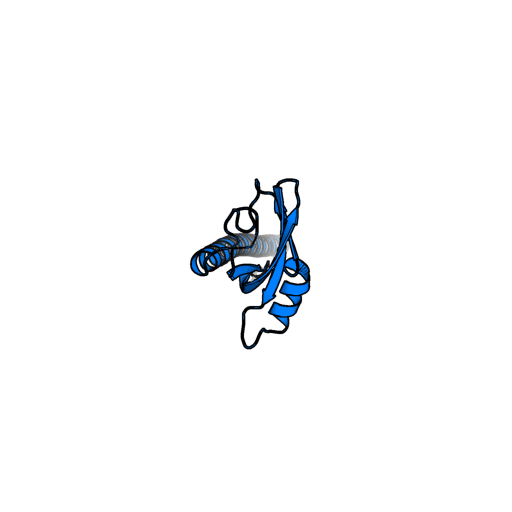1.474 1.00 95.75 89 LYS A C 1
ATOM 741 O O . LYS A 1 89 ? -0.160 5.943 12.512 1.00 95.75 89 LYS A O 1
ATOM 746 N N . LYS A 1 90 ? 0.070 6.198 10.298 1.00 93.69 90 LYS A N 1
ATOM 747 C CA . LYS A 1 90 ? -1.142 7.027 10.158 1.00 93.69 90 LYS A CA 1
ATOM 748 C C . LYS A 1 90 ? -2.398 6.237 10.527 1.00 93.69 90 LYS A C 1
ATOM 750 O O . LYS A 1 90 ? -3.253 6.745 11.252 1.00 93.69 90 LYS A O 1
ATOM 755 N N . LYS A 1 91 ? -2.497 4.988 10.057 1.00 93.88 91 LYS A N 1
ATOM 756 C CA . LYS A 1 91 ? -3.615 4.093 10.382 1.00 93.88 91 LYS A CA 1
ATOM 757 C C . LYS A 1 91 ? -3.668 3.781 11.877 1.00 93.88 91 LYS A C 1
ATOM 759 O O . LYS A 1 91 ? -4.742 3.843 12.462 1.00 93.88 91 LYS A O 1
ATOM 764 N N . GLU A 1 92 ? -2.525 3.499 12.496 1.00 95.56 92 GLU A N 1
ATOM 765 C CA . GLU A 1 92 ? -2.401 3.291 13.942 1.00 95.56 92 GLU A CA 1
ATOM 766 C C . GLU A 1 92 ? -2.929 4.497 14.730 1.00 95.56 92 GLU A C 1
ATOM 768 O O . GLU A 1 92 ? -3.804 4.335 15.579 1.00 95.56 92 GLU A O 1
ATOM 773 N N . ALA A 1 93 ? -2.484 5.712 14.397 1.00 95.69 93 ALA A N 1
ATOM 774 C CA . ALA A 1 93 ? -2.952 6.931 15.056 1.00 95.69 93 ALA A CA 1
ATOM 775 C C . ALA A 1 93 ? -4.474 7.130 14.913 1.00 95.69 93 ALA A C 1
ATOM 777 O O . ALA A 1 93 ? -5.156 7.467 15.884 1.00 95.69 93 ALA A O 1
ATOM 778 N N . SER A 1 94 ? -5.024 6.871 13.721 1.00 95.81 94 SER A N 1
ATOM 779 C CA . SER A 1 94 ? -6.469 6.935 13.475 1.00 95.81 94 SER A CA 1
ATOM 780 C C . SER A 1 94 ? -7.247 5.914 14.315 1.00 95.81 94 SER A C 1
ATOM 782 O O . SER A 1 94 ? -8.241 6.272 14.949 1.00 95.81 94 SER A O 1
ATOM 784 N N . LEU A 1 95 ? -6.768 4.668 14.386 1.00 96.25 95 LEU A N 1
ATOM 785 C CA . LEU A 1 95 ? -7.387 3.613 15.193 1.00 96.25 95 LEU A CA 1
ATOM 786 C C . LEU A 1 95 ? -7.351 3.935 16.692 1.00 96.25 95 LEU A C 1
ATOM 788 O O . LEU A 1 95 ? -8.334 3.696 17.391 1.00 96.25 95 LEU A O 1
ATOM 792 N N . ILE A 1 96 ? -6.259 4.521 17.189 1.00 97.19 96 ILE A N 1
ATOM 793 C CA . ILE A 1 96 ? -6.161 4.974 18.585 1.00 97.19 96 ILE A CA 1
ATOM 794 C C . ILE A 1 96 ? -7.206 6.061 18.876 1.00 97.19 96 ILE A C 1
ATOM 796 O O . ILE A 1 96 ? -7.867 6.009 19.915 1.00 97.19 96 ILE A O 1
ATOM 800 N N . SER A 1 97 ? -7.407 7.010 17.956 1.00 96.12 97 SER A N 1
ATOM 801 C CA . SER A 1 97 ? -8.451 8.036 18.093 1.00 96.12 97 SER A CA 1
ATOM 802 C C . SER A 1 97 ? -9.845 7.411 18.189 1.00 96.12 97 SER A C 1
ATOM 804 O O . SER A 1 97 ? -10.592 7.702 19.122 1.00 96.12 97 SER A O 1
ATOM 806 N N . GLN A 1 98 ? -10.167 6.479 17.286 1.00 97.06 98 GLN A N 1
ATOM 807 C CA . GLN A 1 98 ? -11.449 5.763 17.287 1.00 97.06 98 GLN A CA 1
ATOM 808 C C . GLN A 1 98 ? -11.661 4.937 18.566 1.00 97.06 98 GLN A C 1
ATOM 810 O O . GLN A 1 98 ? -12.769 4.887 19.108 1.00 97.06 98 GLN A O 1
ATOM 815 N N . LEU A 1 99 ? -10.602 4.307 19.085 1.00 97.38 99 LEU A N 1
ATOM 816 C CA . LEU A 1 99 ? -10.649 3.576 20.350 1.00 97.38 99 LEU A CA 1
ATOM 817 C C . LEU A 1 99 ? -10.976 4.510 21.522 1.00 97.38 99 LEU A C 1
ATOM 819 O O . LEU A 1 99 ? -11.800 4.167 22.370 1.00 97.38 99 LEU A O 1
ATOM 823 N N . ASN A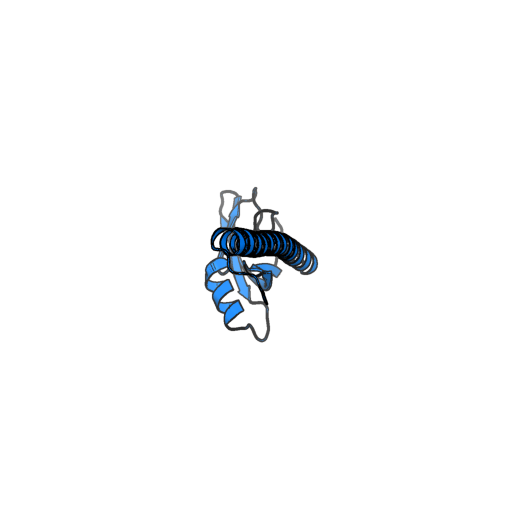 1 100 ? -10.363 5.692 21.561 1.00 97.06 100 ASN A N 1
ATOM 824 C CA . ASN A 1 100 ? -10.618 6.680 22.607 1.00 97.06 100 ASN A CA 1
ATOM 825 C C . ASN A 1 100 ? -12.050 7.228 22.534 1.00 97.06 100 ASN A C 1
ATOM 827 O O . ASN A 1 100 ? -12.725 7.308 23.559 1.00 97.06 100 ASN A O 1
ATOM 831 N N . GLU A 1 101 ? -12.55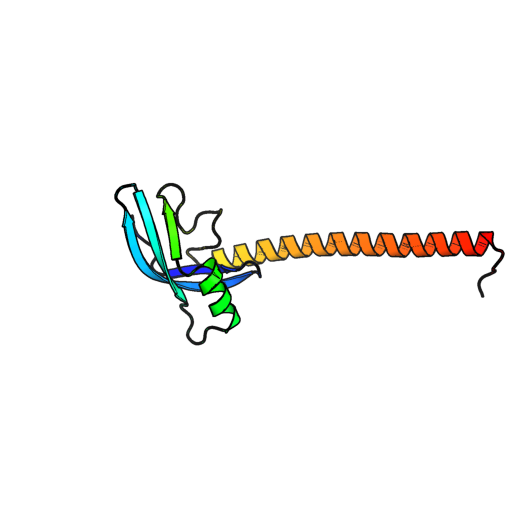7 7.524 21.336 1.00 97.31 101 GLU A N 1
ATOM 832 C CA . GLU A 1 101 ? -13.961 7.909 21.143 1.00 97.31 101 GLU A CA 1
ATOM 833 C C . GLU A 1 101 ? -14.926 6.823 21.626 1.00 97.31 101 GLU A C 1
ATOM 835 O O . GLU A 1 101 ? -15.911 7.112 22.308 1.00 97.31 101 GLU A O 1
ATOM 840 N N . THR A 1 102 ? -14.624 5.561 21.317 1.00 97.06 102 THR A N 1
ATOM 841 C CA . THR A 1 102 ? -15.433 4.417 21.751 1.00 97.06 102 THR A CA 1
ATOM 842 C C . THR A 1 102 ? -15.441 4.291 23.274 1.00 97.06 102 THR A C 1
ATOM 844 O O . THR A 1 102 ? -16.507 4.134 23.867 1.00 97.06 102 THR A O 1
ATOM 847 N N . ARG A 1 103 ? -14.282 4.436 23.928 1.00 97.19 103 ARG A N 1
ATOM 848 C CA . ARG A 1 103 ? -14.176 4.438 25.399 1.00 97.19 103 ARG A CA 1
ATOM 849 C C . ARG A 1 103 ? -14.982 5.569 26.034 1.00 97.19 103 ARG A C 1
ATOM 851 O O . ARG A 1 103 ? -15.706 5.330 26.993 1.00 97.19 103 ARG A O 1
ATOM 858 N N . ASN A 1 104 ? -14.927 6.772 25.465 1.00 97.19 104 ASN A N 1
ATOM 859 C CA . ASN A 1 104 ? -15.711 7.907 25.955 1.00 97.19 104 ASN A CA 1
ATOM 860 C C . ASN A 1 104 ? -17.222 7.649 25.852 1.00 97.19 104 ASN A C 1
ATOM 862 O O . ASN A 1 104 ? -17.973 8.023 26.752 1.00 97.19 104 ASN A O 1
ATOM 866 N N . ARG A 1 105 ? -17.674 6.983 24.781 1.00 96.62 105 ARG A N 1
ATOM 867 C CA . ARG A 1 105 ? -19.083 6.585 24.631 1.00 96.62 105 ARG A CA 1
ATOM 868 C C . ARG A 1 105 ? -19.506 5.553 25.674 1.00 96.62 105 ARG A C 1
ATOM 870 O O . ARG A 1 105 ? -20.588 5.710 26.225 1.00 96.62 105 ARG A O 1
ATOM 877 N N . ILE A 1 106 ? -18.667 4.554 25.961 1.00 96.38 106 ILE A N 1
ATOM 878 C CA . ILE A 1 106 ? -18.925 3.560 27.020 1.00 96.38 106 ILE A CA 1
ATOM 879 C C . ILE A 1 106 ? -19.089 4.269 28.366 1.00 96.38 106 ILE A C 1
ATOM 881 O O . ILE A 1 106 ? -20.148 4.163 28.975 1.00 96.38 106 ILE A O 1
ATOM 885 N N . ASN A 1 107 ? -18.117 5.100 28.754 1.00 95.31 107 ASN A N 1
ATOM 886 C CA . ASN A 1 107 ? -18.179 5.840 30.016 1.00 95.31 107 ASN A CA 1
ATOM 887 C C . ASN A 1 107 ? -19.432 6.727 30.102 1.00 95.31 107 ASN A C 1
ATOM 889 O O . ASN A 1 107 ? -20.069 6.797 31.145 1.00 95.31 107 ASN A O 1
ATOM 893 N N . SER A 1 108 ? -19.823 7.384 29.002 1.00 95.38 108 SER A N 1
ATOM 894 C CA . SER A 1 108 ? -21.045 8.195 28.974 1.00 95.38 108 SER A CA 1
ATOM 895 C C . SER A 1 108 ? -22.315 7.365 29.171 1.00 95.38 108 SER A C 1
ATOM 897 O O . SER A 1 108 ? -23.260 7.860 29.785 1.00 95.38 108 SER A O 1
ATOM 899 N N . VAL A 1 109 ? -22.365 6.140 28.641 1.00 95.38 109 VAL A N 1
ATOM 900 C CA . VAL A 1 109 ? -23.484 5.219 28.874 1.00 95.38 109 VAL A CA 1
ATOM 901 C C . VAL A 1 109 ? -23.509 4.781 30.334 1.00 95.38 109 VAL A C 1
ATOM 903 O O . VAL A 1 109 ? -24.577 4.841 30.937 1.00 95.38 109 VAL A O 1
ATOM 906 N N . ASP A 1 110 ? -22.360 4.432 30.916 1.00 92.94 110 ASP A N 1
ATOM 907 C CA . ASP A 1 110 ? -22.263 4.032 32.325 1.00 92.94 110 ASP A CA 1
ATOM 908 C C . ASP A 1 110 ? -22.723 5.159 33.262 1.00 92.94 110 ASP A C 1
ATOM 910 O O . ASP A 1 110 ? -23.543 4.930 34.151 1.00 92.94 110 ASP A O 1
ATOM 914 N N . THR A 1 111 ? -22.281 6.400 33.021 1.00 92.62 111 THR A N 1
ATOM 915 C CA . THR A 1 111 ? -22.736 7.571 33.790 1.00 92.62 111 THR A CA 1
ATOM 916 C C . THR A 1 111 ? -24.246 7.776 33.671 1.00 92.62 111 THR A C 1
ATOM 918 O O . THR A 1 111 ? -24.920 7.934 34.683 1.00 92.62 111 THR A O 1
ATOM 921 N N . LYS A 1 112 ? -24.807 7.702 32.458 1.00 93.62 112 LYS A N 1
ATOM 922 C CA . LYS A 1 112 ? -26.261 7.834 32.257 1.00 93.62 112 LYS A CA 1
ATOM 923 C C . LYS A 1 112 ? -27.048 6.702 32.911 1.00 93.62 112 LYS A C 1
ATOM 925 O O . LYS A 1 112 ? -28.152 6.930 33.392 1.00 93.62 112 LYS A O 1
ATOM 930 N N . ALA A 1 113 ? -26.513 5.483 32.906 1.00 92.00 113 ALA A N 1
ATOM 931 C CA . ALA A 1 113 ? -27.143 4.343 33.558 1.00 92.00 113 ALA A CA 1
ATOM 932 C C . ALA A 1 113 ? -27.199 4.537 35.080 1.00 92.00 113 ALA A C 1
ATOM 934 O O . ALA A 1 113 ? -28.233 4.250 35.680 1.00 92.00 113 ALA A O 1
ATOM 935 N N . LEU A 1 114 ? -26.130 5.074 35.682 1.00 89.00 114 LEU A N 1
ATOM 936 C CA . LEU A 1 114 ? -26.098 5.450 37.098 1.00 89.00 114 LEU A CA 1
ATOM 937 C C . LEU A 1 114 ? -27.124 6.545 37.414 1.00 89.00 114 LEU A C 1
ATOM 939 O O . LEU A 1 114 ? -27.965 6.344 38.286 1.00 89.00 114 LEU A O 1
ATOM 943 N N . GLU A 1 115 ? -27.125 7.645 36.654 1.00 89.94 115 GLU A N 1
ATOM 944 C CA . GLU A 1 115 ? -28.087 8.748 36.822 1.00 89.94 115 GLU A CA 1
ATOM 945 C C . GLU A 1 115 ? -29.544 8.264 36.718 1.00 89.94 115 GLU A C 1
ATOM 947 O O . GLU A 1 115 ? -30.409 8.670 37.495 1.00 89.94 115 GLU A O 1
ATOM 952 N N . LEU A 1 116 ? -29.833 7.368 35.769 1.00 90.31 116 LEU A N 1
ATOM 953 C CA . LEU A 1 116 ? -31.167 6.791 35.603 1.00 90.31 116 LEU A CA 1
ATOM 954 C C . LEU A 1 116 ? -31.542 5.855 36.751 1.00 90.31 116 LEU A C 1
ATOM 956 O O . LEU A 1 116 ? -32.682 5.916 37.205 1.00 90.31 116 LEU A O 1
ATOM 960 N N . ALA A 1 117 ? -30.617 5.007 37.213 1.00 86.50 117 ALA A N 1
ATOM 961 C CA . ALA A 1 117 ? -30.846 4.112 38.347 1.00 86.50 117 ALA A CA 1
ATOM 962 C C . ALA A 1 117 ? -31.168 4.901 39.627 1.00 86.50 117 ALA A C 1
ATOM 964 O O . ALA A 1 117 ? -32.132 4.571 40.322 1.00 86.50 117 ALA A O 1
ATOM 965 N N . GLU A 1 118 ? -30.430 5.988 39.876 1.00 86.31 118 GLU A N 1
ATOM 966 C CA . GLU A 1 118 ? -30.701 6.927 40.968 1.00 86.31 118 GLU A CA 1
ATOM 967 C C . GLU A 1 118 ? -32.082 7.585 40.821 1.00 86.31 118 GLU A C 1
ATOM 969 O O . GLU A 1 118 ? -32.860 7.611 41.777 1.00 86.31 118 GLU A O 1
ATOM 974 N N . ALA A 1 119 ? -32.436 8.052 39.619 1.00 86.38 119 ALA A N 1
ATOM 975 C CA . ALA A 1 119 ? -33.710 8.729 39.364 1.00 86.38 119 ALA A CA 1
ATOM 976 C C . ALA A 1 119 ? -34.949 7.835 39.569 1.00 86.38 119 ALA A C 1
ATOM 978 O O . ALA A 1 119 ? -36.015 8.342 39.922 1.00 86.38 119 ALA A O 1
ATOM 979 N N . ILE A 1 120 ? -34.828 6.520 39.357 1.00 90.38 120 ILE A N 1
ATOM 980 C CA . ILE A 1 120 ? -35.929 5.553 39.534 1.00 90.38 120 ILE A CA 1
ATOM 981 C C . ILE A 1 120 ? -35.883 4.811 40.876 1.00 90.38 120 ILE A C 1
ATOM 983 O O . ILE A 1 120 ? -36.675 3.893 41.093 1.00 90.38 120 ILE A O 1
ATOM 987 N N . GLY A 1 121 ? -34.983 5.203 41.785 1.00 78.00 121 GLY A N 1
ATOM 988 C CA . GLY A 1 121 ? -34.896 4.630 43.130 1.00 78.00 121 GLY A CA 1
ATOM 989 C C . GLY A 1 121 ? -34.434 3.171 43.160 1.00 78.00 121 GLY A C 1
ATOM 990 O O . GLY A 1 121 ? -34.714 2.464 44.128 1.00 78.00 121 GLY A O 1
ATOM 991 N N . LEU A 1 122 ? -33.740 2.710 42.114 1.00 75.00 122 LEU A N 1
ATOM 992 C CA . LEU A 1 122 ? -33.048 1.426 42.141 1.00 75.00 122 LEU A CA 1
ATOM 993 C C . LEU A 1 122 ? -31.721 1.620 42.879 1.00 75.00 122 LEU A C 1
ATOM 995 O O . LEU A 1 122 ? -30.733 2.061 42.295 1.00 75.00 122 LEU A O 1
ATOM 999 N N . SER A 1 123 ? -31.685 1.288 44.169 1.00 59.25 123 SER A N 1
ATOM 1000 C CA . SER A 1 123 ? -30.422 1.114 44.886 1.00 59.25 123 SER A CA 1
ATOM 1001 C C . SER A 1 123 ? -29.649 -0.047 44.256 1.00 59.25 123 SER A C 1
ATOM 1003 O O . SER A 1 123 ? -30.184 -1.148 44.105 1.00 59.25 123 SER A O 1
ATOM 1005 N N . GLN A 1 124 ? -28.399 0.205 43.862 1.00 58.34 124 GLN A N 1
ATOM 1006 C CA . GLN A 1 124 ? -27.499 -0.860 43.420 1.00 58.34 124 GLN A CA 1
ATOM 1007 C C . GLN A 1 124 ? -27.301 -1.891 44.552 1.00 58.34 124 GLN A C 1
ATOM 1009 O O . GLN A 1 124 ? -27.339 -1.497 45.723 1.00 58.34 124 GLN A O 1
ATOM 1014 N N . PRO A 1 125 ? -27.121 -3.188 44.236 1.00 55.03 125 PRO A N 1
ATOM 1015 C CA . PRO A 1 125 ? -26.594 -4.151 45.201 1.00 55.03 125 PRO A CA 1
ATOM 1016 C C . PRO A 1 125 ? -25.176 -3.790 45.661 1.00 55.03 125 PRO A C 1
ATOM 1018 O O . PRO A 1 125 ? -24.427 -3.179 44.863 1.00 55.03 125 PRO A O 1
#

Secondary structure (DSSP, 8-state):
-PPPSEEEEEPTTS-EEEEEEEEEEEETTTEEEEEEEE--SS--HHHHHHHHHHTSEEEEESSS-TTSSSSSEESSHHHHHHHHHHHHHHHHHHHHHHHHHHHHHHHHHHHHHHHHHHHTT----

Foldseek 3Di:
DDDQQWKWFQFPLRDIFIKGFPDWDDDPQQKIKTAIDGPDPDDDPVSVVRCVVPPRMDIDGNVGDQDDPVGRMGSDPVVSNVVSVVVVVVVVVVVVVVVVVVVVVVVVVVVVVVVVCVVVVNDDD

Organism: Vibrio parahaemolyticus (NCBI:txid670)

pLDDT: mean 89.9, std 7.64, range [55.03, 97.38]

Sequence (125 aa):
MEHPTICFAVTQHNEIIPLKVTKVKDYKDGCYRYTFEINHSKPSRYMKNQYEAFFEDKFVSEEAPLCDEFTPFRLTLNEAIELAKKELKKKEASLISQLNETRNRINSVDTKALELAEAIGLSQP